Protein AF-A0A1Q3CR65-F1 (afdb_monomer_lite)

Radius of gyration: 16.3 Å; chains: 1; bounding box: 35×33×39 Å

InterPro domains:
  IPR024752 Myb/SANT-like domain [PF12776] (1-95)

Organism: Cephalotus follicularis (NCBI:txid3775)

Foldseek 3Di:
DCEPVLLVQLVVLVVVCVVVVLPVDPDGDPVSLVSSQVSSCVVPVDNDDSVRSVVSVVVVVVVVVLVVVVCVVCVPFPQDPVVRHTPDDPVVVCVSCVVVPVPVVVVVVVHPD

Sequence (113 aa):
MWEPHIVNIFCDICIKEIDNGGKPKSHFTKEAWKSLVETFGRETGRAYEYNKLKNKWDQLKKVYLLWRALLETDTGLGWDSEKRTVDVSDDWWKRRIAVHILDFHLLFIDFDM

Structure (mmCIF, N/CA/C/O backbone):
data_AF-A0A1Q3CR65-F1
#
_entry.id   AF-A0A1Q3CR65-F1
#
loop_
_atom_site.group_PDB
_atom_site.id
_atom_site.type_symbol
_atom_site.label_atom_id
_atom_site.label_alt_id
_atom_site.label_comp_id
_atom_site.label_asym_id
_atom_site.label_entity_id
_atom_site.label_seq_id
_atom_site.pdbx_PDB_ins_code
_atom_site.Cartn_x
_atom_site.Cartn_y
_atom_site.Cartn_z
_atom_site.occupancy
_atom_site.B_iso_or_equiv
_atom_site.auth_seq_id
_atom_site.auth_comp_id
_atom_site.auth_asym_id
_atom_site.auth_atom_id
_atom_site.pdbx_PDB_model_num
ATOM 1 N N . MET A 1 1 ? -8.373 -16.253 1.475 1.00 80.00 1 MET A N 1
ATOM 2 C CA . MET A 1 1 ? -7.328 -16.227 0.428 1.00 80.00 1 MET A CA 1
ATOM 3 C C . MET A 1 1 ? -7.201 -14.798 -0.118 1.00 80.00 1 MET A C 1
ATOM 5 O O . MET A 1 1 ? -8.105 -14.004 0.123 1.00 80.00 1 MET A O 1
ATOM 9 N N . TRP A 1 2 ? -6.086 -14.387 -0.724 1.00 85.06 2 TRP A N 1
ATOM 10 C CA . TRP A 1 2 ? -5.951 -13.033 -1.300 1.00 85.06 2 TRP A CA 1
ATOM 11 C C . TRP A 1 2 ? -6.285 -13.056 -2.793 1.00 85.06 2 TRP A C 1
ATOM 13 O O . TRP A 1 2 ? -5.402 -12.898 -3.624 1.00 85.06 2 TRP A O 1
ATOM 23 N N . GLU A 1 3 ? -7.561 -13.267 -3.113 1.00 88.19 3 GLU A N 1
ATOM 24 C CA . GLU A 1 3 ? -8.040 -13.291 -4.500 1.00 88.19 3 GLU A CA 1
ATOM 25 C C . GLU A 1 3 ? -7.884 -11.925 -5.190 1.00 88.19 3 GLU A C 1
ATOM 27 O O . GLU A 1 3 ? -7.953 -10.896 -4.507 1.00 88.19 3 GLU A O 1
ATOM 32 N N . PRO A 1 4 ? -7.756 -11.884 -6.529 1.00 83.38 4 PRO A N 1
ATOM 33 C CA . PRO A 1 4 ? -7.550 -10.653 -7.295 1.00 83.38 4 PRO A CA 1
ATOM 34 C C . PRO A 1 4 ? -8.506 -9.516 -6.912 1.00 83.38 4 PRO A C 1
ATOM 36 O O . PRO A 1 4 ? -8.084 -8.401 -6.604 1.00 83.38 4 PRO A O 1
ATOM 39 N N . HIS A 1 5 ? -9.805 -9.815 -6.848 1.00 85.69 5 HIS A N 1
ATOM 40 C CA . HIS A 1 5 ? -10.832 -8.833 -6.501 1.00 85.69 5 HIS A CA 1
ATOM 41 C C . HIS A 1 5 ? -10.683 -8.318 -5.055 1.00 85.69 5 HIS A C 1
ATOM 43 O O . HIS A 1 5 ? -10.891 -7.135 -4.794 1.00 85.69 5 HIS A O 1
ATOM 49 N N . ILE A 1 6 ? -10.268 -9.182 -4.124 1.00 89.94 6 ILE A N 1
ATOM 50 C CA . ILE A 1 6 ? -10.039 -8.829 -2.716 1.00 89.94 6 ILE A CA 1
ATOM 51 C C . ILE A 1 6 ? -8.802 -7.937 -2.580 1.00 89.94 6 ILE A C 1
ATOM 53 O O . ILE A 1 6 ? -8.787 -7.015 -1.764 1.00 89.94 6 ILE A O 1
ATOM 57 N N . VAL A 1 7 ? -7.766 -8.194 -3.384 1.00 89.69 7 VAL A N 1
ATOM 58 C CA . VAL A 1 7 ? -6.578 -7.337 -3.457 1.00 89.69 7 VAL A CA 1
ATOM 59 C C . VAL A 1 7 ? -6.942 -5.958 -4.008 1.00 89.69 7 VAL A C 1
ATOM 61 O O . VAL A 1 7 ? -6.509 -4.967 -3.428 1.00 89.69 7 VAL A O 1
ATOM 64 N N . ASN A 1 8 ? -7.776 -5.879 -5.049 1.00 88.38 8 ASN A N 1
ATOM 65 C CA . ASN A 1 8 ? -8.237 -4.598 -5.595 1.00 88.38 8 ASN A CA 1
ATOM 66 C C . ASN A 1 8 ? -9.011 -3.779 -4.555 1.00 88.38 8 ASN A C 1
ATOM 68 O O . ASN A 1 8 ? -8.663 -2.626 -4.318 1.00 88.38 8 ASN A O 1
ATOM 72 N N . ILE A 1 9 ? -9.968 -4.397 -3.851 1.00 90.88 9 ILE A N 1
ATOM 73 C CA . ILE A 1 9 ? -10.692 -3.730 -2.756 1.00 90.88 9 ILE A CA 1
ATOM 74 C C . ILE A 1 9 ? -9.719 -3.227 -1.686 1.00 90.88 9 ILE A C 1
ATOM 76 O O . ILE A 1 9 ? -9.832 -2.093 -1.226 1.00 90.88 9 ILE A O 1
ATOM 80 N N . PHE A 1 10 ? -8.739 -4.045 -1.293 1.00 92.69 10 PHE A N 1
ATOM 81 C CA . PHE A 1 10 ? -7.736 -3.628 -0.315 1.00 92.69 10 PHE A CA 1
ATOM 82 C C . PHE A 1 10 ? -6.930 -2.412 -0.789 1.00 92.69 10 PHE A C 1
ATOM 84 O O . PHE A 1 10 ? -6.765 -1.461 -0.026 1.00 92.69 10 PHE A O 1
ATOM 91 N N . CYS A 1 11 ? -6.473 -2.415 -2.043 1.00 88.94 11 CYS A N 1
ATOM 92 C CA . CYS A 1 11 ? -5.765 -1.288 -2.645 1.00 88.94 11 CYS A CA 1
ATOM 93 C C . CYS A 1 11 ? -6.624 -0.016 -2.660 1.00 88.94 11 CYS A C 1
ATOM 95 O O . CYS A 1 11 ? -6.134 1.036 -2.251 1.00 88.94 11 CYS A O 1
ATOM 97 N N . ASP A 1 12 ? -7.896 -0.113 -3.049 1.00 90.81 12 ASP A N 1
ATOM 98 C CA . ASP A 1 12 ? -8.817 1.027 -3.086 1.00 90.81 12 ASP A CA 1
ATOM 99 C C . ASP A 1 12 ? -9.019 1.644 -1.697 1.00 90.81 12 ASP A C 1
ATOM 101 O O . ASP A 1 12 ? -9.024 2.867 -1.547 1.00 90.81 12 ASP A O 1
ATOM 105 N N . ILE A 1 13 ? -9.147 0.811 -0.658 1.00 93.81 13 ILE A N 1
ATOM 106 C CA . ILE A 1 13 ? -9.255 1.291 0.727 1.00 93.81 13 ILE A CA 1
ATOM 107 C C . ILE A 1 13 ? -7.943 1.958 1.158 1.00 93.81 13 ILE A C 1
ATOM 109 O O . ILE A 1 13 ? -7.970 3.043 1.737 1.00 93.81 13 ILE A O 1
ATOM 113 N N . CYS A 1 14 ? -6.789 1.355 0.851 1.00 90.31 14 CYS A N 1
ATOM 114 C CA . CYS A 1 14 ? -5.488 1.952 1.153 1.00 90.31 14 CYS A CA 1
ATOM 115 C C . CYS A 1 14 ? -5.304 3.321 0.485 1.00 90.31 14 CYS A C 1
ATOM 117 O O . CYS A 1 14 ? -4.790 4.229 1.133 1.00 90.31 14 CYS A O 1
ATOM 119 N N . ILE A 1 15 ? -5.718 3.481 -0.775 1.00 88.88 15 ILE A N 1
ATOM 120 C CA . ILE A 1 15 ? -5.641 4.756 -1.504 1.00 88.88 15 ILE A CA 1
ATOM 121 C C . ILE A 1 15 ? -6.520 5.806 -0.822 1.00 88.88 15 ILE A C 1
ATOM 123 O O . ILE A 1 15 ? -6.019 6.870 -0.468 1.00 88.88 15 ILE A O 1
ATOM 127 N N . LYS A 1 16 ? -7.782 5.473 -0.521 1.00 90.25 16 LYS A N 1
ATOM 128 C CA . LYS A 1 16 ? -8.706 6.379 0.183 1.00 90.25 16 LYS A CA 1
ATOM 129 C C . LYS A 1 16 ? -8.150 6.851 1.529 1.00 90.25 16 LYS A C 1
ATOM 131 O O . LYS A 1 16 ? -8.239 8.027 1.861 1.00 90.25 16 LYS A O 1
ATOM 136 N N . GLU A 1 17 ? -7.550 5.952 2.304 1.00 90.88 17 GLU A N 1
ATOM 137 C CA . GLU A 1 17 ? -6.932 6.304 3.589 1.00 90.88 17 GLU A CA 1
ATOM 138 C C . GLU A 1 17 ? -5.694 7.195 3.430 1.00 90.88 17 GLU A C 1
ATOM 140 O O . GLU A 1 17 ? -5.448 8.069 4.262 1.00 90.88 17 GLU A O 1
ATOM 145 N N . ILE A 1 18 ? -4.912 7.009 2.363 1.00 87.25 18 ILE A N 1
ATOM 146 C CA . ILE A 1 18 ? -3.783 7.891 2.043 1.00 87.25 18 ILE A CA 1
ATOM 147 C C . ILE A 1 18 ? -4.286 9.289 1.673 1.00 87.25 18 ILE A C 1
ATOM 149 O O . ILE A 1 18 ? -3.764 10.265 2.216 1.00 87.25 18 ILE A O 1
ATOM 153 N N . ASP A 1 19 ? -5.306 9.379 0.818 1.00 87.44 19 ASP A N 1
ATOM 154 C CA . ASP A 1 19 ? -5.904 10.646 0.376 1.00 87.44 19 ASP A CA 1
ATOM 155 C C . ASP A 1 19 ? -6.519 11.426 1.548 1.00 87.44 19 ASP A C 1
ATOM 157 O O . ASP A 1 19 ? -6.414 12.650 1.614 1.00 87.44 19 ASP A O 1
ATOM 161 N N . ASN A 1 20 ? -7.062 10.714 2.539 1.00 87.00 20 ASN A N 1
ATOM 162 C CA . ASN A 1 20 ? -7.579 11.286 3.785 1.00 87.00 20 ASN A CA 1
ATOM 163 C C . ASN A 1 20 ? -6.480 11.699 4.788 1.00 87.00 20 ASN A C 1
ATOM 165 O O . ASN A 1 20 ? -6.780 12.085 5.919 1.00 87.00 20 ASN A O 1
ATOM 169 N N . GLY A 1 21 ? -5.199 11.603 4.420 1.00 82.06 21 GLY A N 1
ATOM 170 C CA . GLY A 1 21 ? -4.079 11.979 5.285 1.00 82.06 21 GLY A CA 1
ATOM 171 C C . GLY A 1 21 ? -3.703 10.924 6.330 1.00 82.06 21 GLY A C 1
ATOM 172 O O . GLY A 1 21 ? -2.850 11.180 7.182 1.00 82.06 21 GLY A O 1
ATOM 173 N N . GLY A 1 22 ? -4.252 9.709 6.240 1.00 75.88 22 GLY A N 1
ATOM 174 C CA . GLY A 1 22 ? -3.948 8.574 7.119 1.00 75.88 22 GLY A CA 1
ATOM 175 C C . GLY A 1 22 ? -2.504 8.067 7.015 1.00 75.88 22 GLY A C 1
ATOM 176 O O . GLY A 1 22 ? -2.092 7.190 7.776 1.00 75.88 22 GLY A O 1
ATOM 177 N N . LYS A 1 23 ? -1.705 8.631 6.099 1.00 79.75 23 LYS A N 1
ATOM 178 C CA . LYS A 1 23 ? -0.274 8.360 5.911 1.00 79.75 23 LYS A CA 1
ATOM 179 C C . LYS A 1 23 ? 0.520 9.675 5.763 1.00 79.75 23 LYS A C 1
ATOM 181 O O . LYS A 1 23 ? 1.009 9.976 4.677 1.00 79.75 23 LYS A O 1
ATOM 186 N N . PRO A 1 24 ? 0.740 10.440 6.849 1.00 66.38 24 PRO A N 1
ATOM 187 C CA . PRO A 1 24 ? 1.378 11.765 6.788 1.00 66.38 24 PRO A CA 1
ATOM 188 C C . PRO A 1 24 ? 2.863 11.730 6.378 1.00 66.38 24 PRO A C 1
ATOM 190 O O . PRO A 1 24 ? 3.451 12.760 6.062 1.00 66.38 24 PRO A O 1
ATOM 193 N N . LYS A 1 25 ? 3.498 10.548 6.408 1.00 69.94 25 LYS A N 1
ATOM 194 C CA . LYS A 1 25 ? 4.881 10.317 5.954 1.00 69.94 25 LYS A CA 1
ATOM 195 C C . LYS A 1 25 ? 4.993 8.971 5.218 1.00 69.94 25 LYS A C 1
ATOM 197 O O . LYS A 1 25 ? 4.493 8.777 4.112 1.00 69.94 25 LYS A O 1
ATOM 202 N N . SER A 1 26 ? 5.638 7.994 5.854 1.00 73.12 26 SER A N 1
ATOM 203 C CA . SER A 1 26 ? 5.984 6.683 5.284 1.00 73.12 26 SER A CA 1
ATOM 204 C C . SER A 1 26 ? 5.005 5.562 5.666 1.00 73.12 26 SER A C 1
ATOM 206 O O . SER A 1 26 ? 4.931 4.547 4.967 1.00 73.12 26 SER A O 1
ATOM 208 N N . HIS A 1 27 ? 4.232 5.741 6.740 1.00 81.69 27 HIS A N 1
ATOM 209 C CA . HIS A 1 27 ? 3.429 4.683 7.358 1.00 81.69 27 HIS A CA 1
ATOM 210 C C . HIS A 1 27 ? 2.014 5.161 7.662 1.00 81.69 27 HIS A C 1
ATOM 212 O O . HIS A 1 27 ? 1.822 6.334 7.984 1.00 81.69 27 HIS A O 1
ATOM 218 N N . PHE A 1 28 ? 1.056 4.239 7.564 1.00 87.62 28 PHE A N 1
ATOM 219 C CA . PHE A 1 28 ? -0.297 4.453 8.057 1.00 87.62 28 PHE A CA 1
ATOM 220 C C . PHE A 1 28 ? -0.277 4.706 9.566 1.00 87.62 28 PHE A C 1
ATOM 222 O O . PHE A 1 28 ? 0.483 4.054 10.295 1.00 87.62 28 PHE A O 1
ATOM 229 N N . THR A 1 29 ? -1.101 5.643 10.029 1.00 91.31 29 THR A N 1
ATOM 230 C CA . THR A 1 29 ? -1.307 5.870 11.462 1.00 91.31 29 THR A CA 1
ATOM 231 C C . THR A 1 29 ? -2.070 4.704 12.095 1.00 91.31 29 THR A C 1
ATOM 233 O O . THR A 1 29 ? -2.572 3.809 11.408 1.00 91.31 29 THR A O 1
ATOM 236 N N . LYS A 1 30 ? -2.157 4.681 13.428 1.00 91.38 30 LYS A N 1
ATOM 237 C CA . LYS A 1 30 ? -2.929 3.647 14.136 1.00 91.38 30 LYS A CA 1
ATOM 238 C C . LYS A 1 30 ? -4.416 3.736 13.786 1.00 91.38 30 LYS A C 1
ATOM 240 O O . LYS A 1 30 ? -5.074 2.711 13.638 1.00 91.38 30 LYS A O 1
ATOM 245 N N . GLU A 1 31 ? -4.913 4.954 13.620 1.00 92.00 31 GLU A N 1
ATOM 246 C CA . GLU A 1 31 ? -6.295 5.267 13.268 1.00 92.00 31 GLU A CA 1
ATOM 247 C C . GLU A 1 31 ? -6.608 4.790 11.848 1.00 92.00 31 GLU A C 1
ATOM 249 O O . GLU A 1 31 ? -7.598 4.087 11.653 1.00 92.00 31 GLU A O 1
ATOM 254 N N . ALA A 1 32 ? -5.713 5.058 10.891 1.00 92.62 32 ALA A N 1
ATOM 255 C CA . ALA A 1 32 ? -5.849 4.580 9.516 1.00 92.62 32 ALA A CA 1
ATOM 256 C C . ALA A 1 32 ? -5.839 3.046 9.443 1.00 92.62 32 ALA A C 1
ATOM 258 O O . ALA A 1 32 ? -6.634 2.443 8.729 1.00 92.62 32 ALA A O 1
ATOM 259 N N . TRP A 1 33 ? -4.995 2.379 10.238 1.00 94.62 33 TRP A N 1
ATOM 260 C CA . TRP A 1 33 ? -5.001 0.916 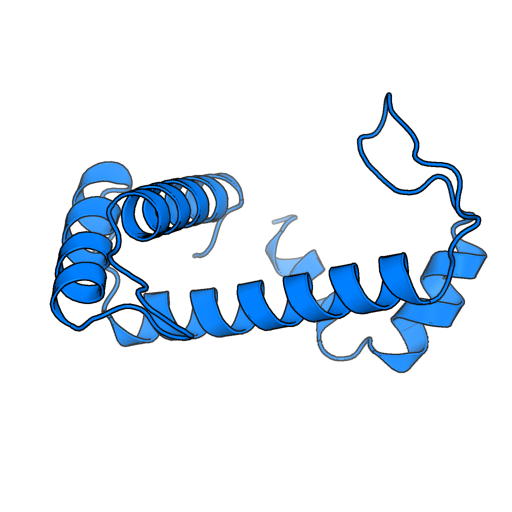10.316 1.00 94.62 33 TRP A CA 1
ATOM 261 C C . TRP A 1 33 ? -6.284 0.344 10.913 1.00 94.62 33 TRP A C 1
ATOM 263 O O . TRP A 1 33 ? -6.767 -0.685 10.441 1.00 94.62 33 TRP A O 1
ATOM 273 N N . LYS A 1 34 ? -6.842 0.999 11.934 1.00 94.44 34 LYS A N 1
ATOM 274 C CA . LYS A 1 34 ? -8.129 0.604 12.510 1.00 94.44 34 LYS A CA 1
ATOM 275 C C . LYS A 1 34 ? -9.248 0.745 11.472 1.00 94.44 34 LYS A C 1
ATOM 277 O O . LYS A 1 34 ? -10.004 -0.205 11.282 1.00 94.44 34 LYS A O 1
ATOM 282 N N . SER A 1 35 ? -9.288 1.877 10.765 1.00 94.31 35 SER A N 1
ATOM 283 C CA . SER A 1 35 ? -10.239 2.128 9.675 1.00 94.31 35 SER A CA 1
ATOM 284 C C . SER A 1 35 ? -10.093 1.116 8.533 1.00 94.31 35 SER A C 1
ATOM 286 O O . SER A 1 35 ? -11.089 0.570 8.059 1.00 94.31 35 SER A O 1
ATOM 288 N N . LEU A 1 36 ? -8.855 0.787 8.145 1.00 94.75 36 LEU A N 1
ATOM 289 C CA . LEU A 1 36 ? -8.543 -0.234 7.140 1.00 94.75 36 LEU A CA 1
ATOM 290 C C . LEU A 1 36 ? -9.118 -1.598 7.510 1.00 94.75 36 LEU A C 1
ATOM 292 O O . LEU A 1 36 ? -9.773 -2.216 6.679 1.00 94.75 36 LEU A O 1
ATOM 296 N N . VAL A 1 37 ? -8.875 -2.067 8.738 1.00 95.62 37 VAL A N 1
ATOM 297 C CA . VAL A 1 37 ? -9.369 -3.373 9.206 1.00 95.62 37 VAL A CA 1
ATOM 298 C C . VAL A 1 37 ? -10.897 -3.408 9.195 1.00 95.62 37 VAL A C 1
ATOM 300 O O . VAL A 1 37 ? -11.487 -4.357 8.680 1.00 95.62 37 VAL A O 1
ATOM 303 N N . GLU A 1 38 ? -11.536 -2.364 9.722 1.00 95.19 38 GLU A N 1
ATOM 304 C CA . GLU A 1 38 ? -12.994 -2.274 9.803 1.00 95.19 38 GLU A CA 1
ATOM 305 C C . GLU A 1 38 ? -13.643 -2.196 8.415 1.00 95.19 38 GLU A C 1
ATOM 307 O O . GLU A 1 38 ? -14.550 -2.967 8.097 1.00 95.19 38 GLU A O 1
ATOM 312 N N . THR A 1 39 ? -13.143 -1.301 7.562 1.00 94.81 39 THR A N 1
ATOM 313 C CA . THR A 1 39 ? -13.659 -1.112 6.206 1.00 94.81 39 THR A CA 1
ATOM 314 C C . THR A 1 39 ? -13.418 -2.350 5.359 1.00 94.81 39 THR A C 1
ATOM 316 O O . THR A 1 39 ? -14.343 -2.824 4.712 1.00 94.81 39 THR A O 1
ATOM 319 N N . PHE A 1 40 ? -12.229 -2.948 5.414 1.00 95.75 40 PHE A N 1
ATOM 320 C CA . PHE A 1 40 ? -11.950 -4.174 4.673 1.00 95.75 40 PHE A CA 1
ATOM 321 C C . PHE A 1 40 ? -12.888 -5.315 5.083 1.00 95.75 40 PHE A C 1
ATOM 323 O O . PHE A 1 40 ? -13.425 -6.007 4.215 1.00 95.75 40 PHE A O 1
ATOM 330 N N . GLY A 1 41 ? -13.128 -5.490 6.386 1.00 95.12 41 GLY A N 1
ATOM 331 C CA . GLY A 1 41 ? -14.068 -6.492 6.883 1.00 95.12 41 GLY A CA 1
ATOM 332 C C . GLY A 1 41 ? -15.498 -6.252 6.403 1.00 95.12 41 G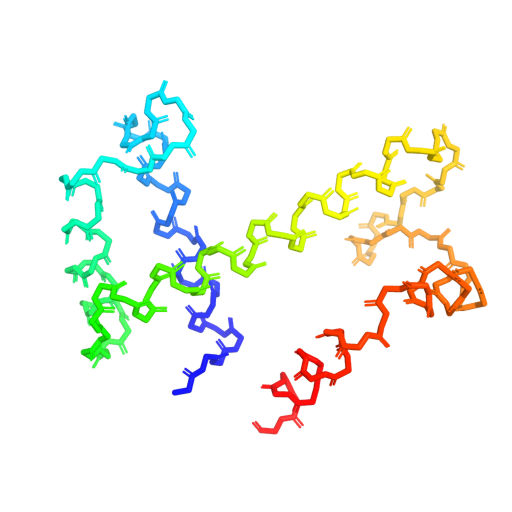LY A C 1
ATOM 333 O O . GLY A 1 41 ? -16.163 -7.199 5.985 1.00 95.12 41 GLY A O 1
ATOM 334 N N . ARG A 1 42 ? -15.942 -4.991 6.390 1.00 95.50 42 ARG A N 1
ATOM 335 C CA . ARG A 1 42 ? -17.265 -4.594 5.895 1.00 95.50 42 ARG A CA 1
ATOM 336 C C . ARG A 1 42 ? -17.428 -4.824 4.388 1.00 95.50 42 ARG A C 1
ATOM 338 O O . ARG A 1 42 ? -18.435 -5.389 3.983 1.00 95.50 42 ARG A O 1
ATOM 345 N N . GLU A 1 43 ? -16.453 -4.415 3.576 1.00 94.00 43 GLU A N 1
ATOM 346 C CA . GLU A 1 43 ? -16.538 -4.487 2.106 1.00 94.00 43 GLU A CA 1
ATOM 347 C C . GLU A 1 43 ? -16.377 -5.917 1.571 1.00 94.00 43 GLU A C 1
ATOM 349 O O . GLU A 1 43 ? -16.953 -6.276 0.548 1.00 94.00 43 GLU A O 1
ATOM 354 N N . THR A 1 44 ? -15.578 -6.750 2.244 1.00 92.31 44 THR A N 1
ATOM 355 C CA . THR A 1 44 ? -15.258 -8.104 1.757 1.00 92.31 44 THR A CA 1
ATOM 356 C C . THR A 1 44 ? -16.001 -9.216 2.492 1.00 92.31 44 THR A C 1
ATOM 358 O O . THR A 1 44 ? -15.942 -10.371 2.067 1.00 92.31 44 THR A O 1
ATOM 361 N N . GLY A 1 45 ? -16.631 -8.910 3.631 1.00 92.88 45 GLY A N 1
ATOM 362 C CA . GLY A 1 45 ? -17.176 -9.907 4.554 1.00 92.88 45 GLY A CA 1
ATOM 363 C C . GLY A 1 45 ? -16.107 -10.775 5.236 1.00 92.88 45 GLY A C 1
ATOM 364 O O . GLY A 1 45 ? -16.444 -11.783 5.857 1.00 92.88 45 GLY A O 1
ATOM 365 N N . ARG A 1 46 ? -14.811 -10.437 5.116 1.00 89.81 46 ARG A N 1
ATOM 366 C CA . ARG A 1 46 ? -13.697 -11.239 5.651 1.00 89.81 46 ARG A CA 1
ATOM 367 C C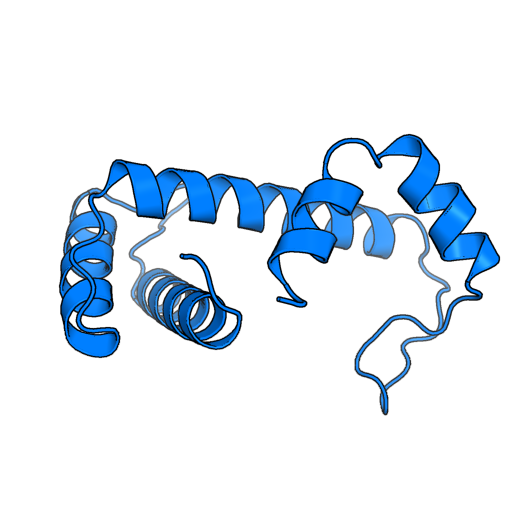 . ARG A 1 46 ? -13.148 -10.640 6.937 1.00 89.81 46 ARG A C 1
ATOM 369 O O . ARG A 1 46 ? -12.656 -9.517 6.957 1.00 89.81 46 ARG A O 1
ATOM 376 N N . ALA A 1 47 ? -13.103 -11.444 7.993 1.00 89.44 47 ALA A N 1
ATOM 377 C CA . ALA A 1 47 ? -12.453 -11.076 9.247 1.00 89.44 47 ALA A CA 1
ATOM 378 C C . ALA A 1 47 ? -10.925 -11.246 9.143 1.00 89.44 47 ALA A C 1
ATOM 380 O O . ALA A 1 47 ? -10.359 -12.244 9.588 1.00 89.44 47 ALA A O 1
ATOM 381 N N . TYR A 1 48 ? -10.245 -10.304 8.484 1.00 89.50 48 TYR A N 1
ATOM 382 C CA . TYR A 1 48 ? -8.781 -10.273 8.452 1.00 89.50 48 TYR A CA 1
ATOM 383 C C . TYR A 1 48 ? -8.238 -9.430 9.600 1.00 89.50 48 TYR A C 1
ATOM 385 O O . TYR A 1 48 ? -8.589 -8.267 9.762 1.00 89.50 48 TYR A O 1
ATOM 393 N N . GLU A 1 49 ? -7.331 -10.021 10.373 1.00 90.69 49 GLU A N 1
ATOM 394 C CA . GLU A 1 49 ? -6.618 -9.307 11.424 1.00 90.69 49 GLU A CA 1
ATOM 395 C C . GLU A 1 49 ? -5.607 -8.312 10.845 1.00 90.69 49 GLU A C 1
ATOM 397 O O . GLU A 1 49 ? -5.071 -8.490 9.745 1.00 90.69 49 GLU A O 1
ATOM 402 N N . TYR A 1 50 ? -5.271 -7.306 11.654 1.00 92.44 50 TYR A N 1
ATOM 403 C CA . TYR A 1 50 ? -4.270 -6.282 11.352 1.00 92.44 50 TYR A CA 1
ATOM 404 C C . TYR A 1 50 ? -2.988 -6.847 10.720 1.00 92.44 50 TYR A C 1
ATOM 406 O O . TYR A 1 50 ? -2.559 -6.374 9.669 1.00 92.44 50 TYR A O 1
ATOM 414 N N . ASN A 1 51 ? -2.398 -7.888 11.320 1.00 93.38 51 ASN A N 1
ATOM 415 C CA . ASN A 1 51 ? -1.132 -8.463 10.856 1.00 93.38 51 ASN A CA 1
ATOM 416 C C . ASN A 1 51 ? -1.229 -9.000 9.422 1.00 93.38 51 ASN A C 1
ATOM 418 O O . ASN A 1 51 ? -0.282 -8.888 8.645 1.00 93.38 51 ASN A O 1
ATOM 422 N N . LYS A 1 52 ? -2.390 -9.541 9.04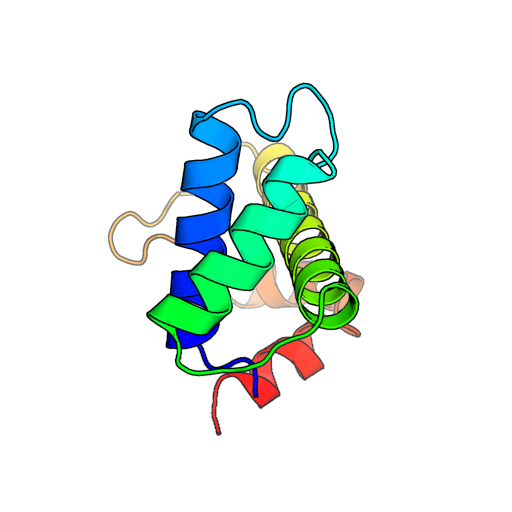0 1.00 92.06 52 LYS A N 1
ATOM 423 C CA . LYS A 1 52 ? -2.618 -10.089 7.702 1.00 92.06 52 LYS A CA 1
ATOM 424 C C . LYS A 1 52 ? -2.689 -8.987 6.650 1.00 92.06 52 LYS A C 1
ATOM 426 O O . LYS A 1 52 ? -2.072 -9.117 5.592 1.00 92.06 52 LYS A O 1
ATOM 431 N N . LEU A 1 53 ? -3.394 -7.897 6.954 1.00 94.19 53 LEU A N 1
ATOM 432 C CA . LEU A 1 53 ? -3.467 -6.715 6.087 1.00 94.19 53 LEU A CA 1
ATOM 433 C C . LEU A 1 53 ? -2.112 -6.012 5.991 1.00 94.19 53 LEU A C 1
ATOM 435 O O . LEU A 1 53 ? -1.668 -5.661 4.900 1.00 94.19 53 LEU A O 1
ATOM 439 N N . LYS A 1 54 ? -1.413 -5.873 7.121 1.00 92.81 54 LYS A N 1
ATOM 440 C CA . LYS A 1 54 ? -0.073 -5.291 7.175 1.00 92.81 54 LYS A CA 1
ATOM 441 C C . LYS A 1 54 ? 0.922 -6.066 6.315 1.00 92.81 54 LYS A C 1
ATOM 443 O O . LYS A 1 54 ? 1.622 -5.456 5.510 1.00 92.81 54 LYS A O 1
ATOM 448 N N . ASN A 1 55 ? 0.959 -7.390 6.445 1.00 91.94 55 ASN A N 1
ATOM 449 C CA . ASN A 1 55 ? 1.849 -8.221 5.637 1.00 91.94 55 ASN A CA 1
ATOM 450 C C . ASN A 1 55 ? 1.551 -8.063 4.142 1.00 91.94 55 ASN A C 1
ATOM 452 O O . ASN A 1 55 ? 2.481 -7.929 3.347 1.00 91.94 55 ASN A O 1
ATOM 456 N N . LYS A 1 56 ? 0.269 -8.017 3.755 1.00 91.94 56 LYS A N 1
ATOM 457 C CA . LYS A 1 56 ? -0.109 -7.799 2.354 1.00 91.94 56 LYS A CA 1
ATOM 458 C C . LYS A 1 56 ? 0.306 -6.417 1.855 1.00 91.94 56 LYS A C 1
ATOM 460 O O . LYS A 1 56 ? 0.836 -6.310 0.754 1.00 91.94 56 LYS A O 1
ATOM 465 N N . TRP A 1 57 ? 0.124 -5.374 2.660 1.00 92.19 57 TRP A N 1
ATOM 466 C CA . TRP A 1 57 ? 0.597 -4.029 2.337 1.00 92.19 57 TRP A CA 1
ATOM 467 C C . TRP A 1 57 ? 2.113 -3.984 2.130 1.00 92.19 57 TRP A C 1
ATOM 469 O O . TRP A 1 57 ? 2.584 -3.427 1.140 1.00 92.19 57 TRP A O 1
ATOM 479 N N . ASP A 1 58 ? 2.884 -4.600 3.028 1.00 88.12 58 ASP A N 1
ATOM 480 C CA . ASP A 1 58 ? 4.344 -4.622 2.931 1.00 88.12 58 ASP A CA 1
ATOM 481 C C . ASP A 1 58 ? 4.809 -5.386 1.670 1.00 88.12 58 ASP A C 1
ATOM 483 O O . ASP A 1 58 ? 5.754 -4.955 1.006 1.00 88.12 58 ASP A O 1
ATOM 487 N N . GLN A 1 59 ? 4.107 -6.456 1.273 1.00 86.38 59 GLN A N 1
ATOM 488 C CA . GLN A 1 59 ? 4.327 -7.147 -0.007 1.00 86.38 59 GLN A CA 1
ATOM 489 C C . GLN A 1 59 ? 4.018 -6.247 -1.213 1.00 86.38 59 GLN A C 1
ATOM 491 O O . GLN A 1 59 ? 4.862 -6.092 -2.095 1.00 86.38 59 GLN A O 1
ATOM 496 N N . LEU A 1 60 ? 2.842 -5.610 -1.242 1.00 85.75 60 LEU A N 1
ATOM 497 C CA . LEU A 1 60 ? 2.436 -4.713 -2.332 1.00 85.75 60 LEU A CA 1
ATOM 498 C C . LEU A 1 60 ? 3.394 -3.526 -2.475 1.00 85.75 60 LEU A C 1
ATOM 500 O O . LEU A 1 60 ? 3.771 -3.158 -3.585 1.00 85.75 60 LEU A O 1
ATOM 504 N N . LYS A 1 61 ? 3.858 -2.968 -1.354 1.00 83.62 61 LYS A N 1
ATOM 505 C CA . LYS A 1 61 ? 4.841 -1.883 -1.338 1.00 83.62 61 LYS A CA 1
ATOM 506 C C . LYS A 1 61 ? 6.176 -2.318 -1.945 1.00 83.62 61 LYS A C 1
ATOM 508 O O . LYS A 1 61 ? 6.758 -1.545 -2.699 1.00 83.62 61 LYS A O 1
ATOM 513 N N . LYS A 1 62 ? 6.660 -3.531 -1.649 1.00 82.69 62 LYS A N 1
ATOM 514 C CA . LYS A 1 62 ? 7.880 -4.076 -2.275 1.00 82.69 62 LYS A CA 1
ATOM 515 C C . LYS A 1 62 ? 7.719 -4.207 -3.787 1.00 82.69 62 LYS A C 1
ATOM 517 O O . LYS A 1 62 ? 8.592 -3.754 -4.521 1.00 82.69 62 LYS A O 1
ATOM 522 N N . VAL A 1 63 ? 6.592 -4.764 -4.236 1.00 79.25 63 VAL A N 1
ATOM 523 C CA . VAL A 1 63 ? 6.273 -4.893 -5.666 1.00 79.25 63 VAL A CA 1
ATOM 524 C C . VAL A 1 63 ? 6.245 -3.515 -6.330 1.00 79.25 63 VAL A C 1
ATOM 526 O O . VAL A 1 63 ? 6.922 -3.312 -7.331 1.00 79.25 63 VAL A O 1
ATOM 529 N N . TYR A 1 64 ? 5.559 -2.535 -5.739 1.00 78.44 64 TYR A N 1
ATOM 530 C CA . TYR A 1 64 ? 5.517 -1.164 -6.252 1.00 78.44 64 TYR A CA 1
ATOM 531 C C . TYR A 1 64 ? 6.902 -0.504 -6.329 1.00 78.44 64 TYR A C 1
ATOM 533 O O . TYR A 1 64 ? 7.221 0.132 -7.330 1.00 78.44 64 TYR A O 1
ATOM 541 N N . LEU A 1 65 ? 7.739 -0.654 -5.297 1.00 77.94 65 LEU A N 1
ATOM 542 C CA . LEU A 1 65 ? 9.095 -0.095 -5.297 1.00 77.94 65 LEU A CA 1
ATOM 543 C C . LEU A 1 65 ? 9.974 -0.725 -6.380 1.00 77.94 65 LEU A C 1
ATOM 545 O O . LEU A 1 65 ? 10.734 -0.009 -7.027 1.00 77.94 65 LEU A O 1
ATOM 549 N N . LEU A 1 66 ? 9.840 -2.033 -6.610 1.00 76.44 66 LEU A N 1
ATOM 550 C CA . LEU A 1 66 ? 10.526 -2.710 -7.706 1.00 76.44 66 LEU A CA 1
ATOM 551 C C . LEU A 1 66 ? 10.058 -2.166 -9.061 1.00 76.44 66 LEU A C 1
ATOM 553 O O . LEU A 1 66 ? 10.888 -1.795 -9.883 1.00 76.44 66 LEU A O 1
ATOM 557 N N . TRP A 1 67 ? 8.744 -2.047 -9.267 1.00 71.25 67 TRP A N 1
ATOM 558 C CA . TRP A 1 67 ? 8.173 -1.445 -10.475 1.00 71.25 67 TRP A CA 1
ATOM 559 C C . TRP A 1 67 ? 8.669 -0.016 -10.705 1.00 71.25 67 TRP A C 1
ATOM 561 O O . TRP A 1 67 ? 9.065 0.326 -11.815 1.00 71.25 67 TRP A O 1
ATOM 571 N N . ARG A 1 68 ? 8.705 0.813 -9.658 1.00 70.56 68 ARG A N 1
ATOM 572 C CA . ARG A 1 68 ? 9.246 2.178 -9.718 1.00 70.56 68 ARG A CA 1
ATOM 573 C C . ARG A 1 68 ? 10.715 2.198 -10.122 1.00 70.56 68 ARG A C 1
ATOM 575 O O . ARG A 1 68 ? 11.062 2.945 -11.028 1.00 70.56 68 ARG A O 1
ATOM 582 N N . ALA A 1 69 ? 11.544 1.361 -9.500 1.00 72.75 69 ALA A N 1
ATOM 583 C CA . ALA A 1 69 ? 12.960 1.266 -9.838 1.00 72.75 69 ALA A CA 1
ATOM 584 C C . ALA A 1 69 ? 13.159 0.828 -11.298 1.00 72.75 69 ALA A C 1
ATOM 586 O O . ALA A 1 69 ? 13.984 1.403 -12.002 1.00 72.75 69 ALA A O 1
ATOM 587 N N . LEU A 1 70 ? 12.368 -0.136 -11.781 1.00 68.38 70 LEU A N 1
ATOM 588 C CA . LEU A 1 70 ? 12.404 -0.575 -13.179 1.00 68.38 70 LEU A CA 1
ATOM 589 C C . LEU A 1 70 ? 12.070 0.568 -14.148 1.00 68.38 70 LEU A C 1
ATOM 591 O O . LEU A 1 70 ? 12.788 0.763 -15.124 1.00 68.38 70 LEU A O 1
ATOM 595 N N . LEU A 1 71 ? 11.030 1.351 -13.853 1.00 66.88 71 LEU A N 1
ATOM 596 C CA . LEU A 1 71 ? 10.634 2.501 -14.672 1.00 66.88 71 LEU A CA 1
ATOM 597 C C . LEU A 1 71 ? 11.665 3.642 -14.642 1.00 66.88 71 LEU A C 1
ATOM 599 O O . LEU A 1 71 ? 11.862 4.315 -15.647 1.00 66.88 71 LEU A O 1
ATOM 603 N N . GLU A 1 72 ? 12.323 3.871 -13.505 1.00 65.56 72 GLU A N 1
ATOM 604 C CA . GLU A 1 72 ? 13.335 4.927 -13.351 1.00 65.56 72 GLU A CA 1
ATOM 605 C C . GLU A 1 72 ? 14.675 4.563 -14.014 1.00 65.56 72 GLU A C 1
ATOM 607 O O . GLU A 1 72 ? 15.401 5.455 -14.451 1.00 65.56 72 GLU A O 1
ATOM 612 N N . THR A 1 73 ? 15.002 3.270 -14.112 1.00 62.44 73 THR A N 1
ATOM 613 C CA . THR A 1 73 ? 16.289 2.804 -14.664 1.00 62.44 73 THR A CA 1
ATOM 614 C C . THR A 1 73 ? 16.303 2.783 -16.195 1.00 62.44 73 THR A C 1
ATOM 616 O O . THR A 1 73 ? 17.366 2.932 -16.792 1.00 62.44 73 THR A O 1
ATOM 619 N N . ASP A 1 74 ? 15.146 2.640 -16.842 1.00 58.66 74 ASP A N 1
ATOM 620 C CA . ASP A 1 74 ? 15.033 2.599 -18.301 1.00 58.66 74 ASP A CA 1
ATOM 621 C C . ASP A 1 74 ? 14.095 3.717 -18.801 1.00 58.66 74 ASP A C 1
ATOM 623 O O . ASP A 1 74 ? 12.936 3.497 -19.151 1.00 58.66 74 ASP A O 1
ATOM 627 N N . THR A 1 75 ? 14.620 4.943 -18.889 1.00 50.56 75 THR A N 1
ATOM 628 C CA . THR A 1 75 ? 13.951 6.156 -19.417 1.00 50.56 75 THR A CA 1
ATOM 629 C C . THR A 1 75 ? 13.630 6.112 -20.926 1.00 50.56 75 THR A C 1
ATOM 631 O O . THR A 1 75 ? 13.441 7.149 -21.558 1.00 50.56 75 THR A O 1
ATOM 634 N N . GLY A 1 76 ? 13.535 4.918 -21.520 1.00 55.22 76 GLY A N 1
ATOM 635 C CA . GLY A 1 76 ? 13.277 4.702 -22.947 1.00 55.22 76 GLY A CA 1
ATOM 636 C C . GLY A 1 76 ? 12.343 3.534 -23.267 1.00 55.22 76 GLY A C 1
ATOM 637 O O . GLY A 1 76 ? 12.255 3.152 -24.432 1.00 55.22 76 GLY A O 1
ATOM 638 N N . LEU A 1 77 ? 11.664 2.944 -22.276 1.00 60.00 77 LEU A N 1
ATOM 639 C CA . LEU A 1 77 ? 10.704 1.871 -22.549 1.00 60.00 77 LEU A CA 1
ATOM 640 C C . LEU A 1 77 ? 9.386 2.459 -23.064 1.00 60.00 77 LEU A C 1
ATOM 642 O O . LEU A 1 77 ? 8.801 3.345 -22.439 1.00 60.00 77 LEU A O 1
ATOM 646 N N . GLY A 1 78 ? 8.923 1.957 -24.210 1.00 56.97 78 GLY A N 1
ATOM 647 C CA . GLY A 1 78 ? 7.616 2.298 -24.758 1.00 56.97 78 GLY A CA 1
ATOM 648 C C . GLY A 1 78 ? 6.523 1.856 -23.790 1.00 56.97 78 GLY A C 1
ATOM 649 O O . GLY A 1 78 ? 6.466 0.700 -23.385 1.00 56.97 78 GLY A O 1
ATOM 650 N N . TRP A 1 79 ? 5.672 2.779 -23.365 1.00 61.97 79 TRP A N 1
ATOM 651 C CA . TRP A 1 79 ? 4.472 2.439 -22.610 1.00 61.97 79 TRP A CA 1
ATOM 652 C C . TRP A 1 79 ? 3.407 1.892 -23.576 1.00 61.97 79 TRP A C 1
ATOM 654 O O . TRP A 1 79 ? 3.022 2.603 -24.503 1.00 61.97 79 TRP A O 1
ATOM 664 N N . ASP A 1 80 ? 2.919 0.663 -23.365 1.00 56.09 80 ASP A N 1
ATOM 665 C CA . ASP A 1 80 ? 1.779 0.099 -24.102 1.00 56.09 80 ASP A CA 1
ATOM 666 C C . ASP A 1 80 ? 0.479 0.629 -23.475 1.00 56.09 80 ASP A C 1
ATOM 668 O O . ASP A 1 80 ? 0.059 0.214 -22.386 1.00 56.09 80 ASP A O 1
ATOM 672 N N . SER A 1 81 ? -0.164 1.581 -24.151 1.00 45.41 81 SER A N 1
ATOM 673 C CA . SER A 1 81 ? -1.417 2.186 -23.693 1.00 45.41 81 SER A CA 1
ATOM 674 C C . SER A 1 81 ? -2.625 1.247 -23.797 1.00 45.41 81 SER A C 1
ATOM 676 O O . SER A 1 81 ? -3.571 1.428 -23.027 1.00 45.41 81 SER A O 1
ATOM 678 N N . GLU A 1 82 ? -2.599 0.241 -24.679 1.00 45.16 82 GLU A N 1
ATOM 679 C CA . GLU A 1 82 ? -3.677 -0.747 -24.819 1.00 45.16 82 GLU A CA 1
ATOM 680 C C . GLU A 1 82 ? -3.620 -1.784 -23.703 1.00 45.16 82 GLU A C 1
ATOM 682 O O . GLU A 1 82 ? -4.632 -2.068 -23.058 1.00 45.16 82 GLU A O 1
ATOM 687 N N . LYS A 1 83 ? -2.430 -2.320 -23.428 1.00 51.78 83 LYS A N 1
ATOM 688 C CA . LYS A 1 83 ? -2.260 -3.344 -22.391 1.00 51.78 83 LYS A CA 1
ATOM 689 C C . LYS A 1 83 ? -2.102 -2.756 -20.987 1.00 51.78 83 LYS A C 1
ATOM 691 O O . LYS A 1 83 ? -2.211 -3.492 -20.009 1.00 51.78 83 LYS A O 1
ATOM 696 N N . ARG A 1 84 ? -1.873 -1.439 -20.870 1.00 51.12 84 ARG A N 1
ATOM 697 C CA . ARG A 1 84 ? -1.503 -0.743 -19.618 1.00 51.12 84 ARG A CA 1
ATOM 698 C C . ARG A 1 84 ? -0.255 -1.343 -18.960 1.00 51.12 84 ARG A C 1
ATOM 700 O O . ARG A 1 84 ? -0.151 -1.397 -17.735 1.00 51.12 84 ARG A O 1
ATOM 707 N N . THR A 1 85 ? 0.678 -1.816 -19.776 1.00 51.47 85 THR A N 1
ATOM 708 C CA . THR A 1 85 ? 1.964 -2.372 -19.335 1.00 51.47 85 THR A CA 1
ATOM 709 C C . THR A 1 85 ? 3.082 -1.777 -20.182 1.00 51.47 85 THR A C 1
ATOM 711 O O . THR A 1 85 ? 2.842 -1.109 -21.177 1.00 51.47 85 THR A O 1
ATOM 714 N N . VAL A 1 86 ? 4.324 -1.968 -19.764 1.00 59.12 86 VAL A N 1
ATOM 715 C CA . VAL A 1 86 ? 5.484 -1.591 -20.564 1.00 59.12 86 VAL A CA 1
ATOM 716 C C . VAL A 1 86 ? 5.577 -2.527 -21.782 1.00 59.12 86 VAL A C 1
ATOM 718 O O . VAL A 1 86 ? 5.538 -3.748 -21.614 1.00 59.12 86 VAL A O 1
ATOM 721 N N . ASP A 1 87 ? 5.681 -1.966 -22.991 1.00 58.72 87 ASP A N 1
ATOM 722 C CA . ASP A 1 87 ? 5.881 -2.702 -24.247 1.00 58.72 87 ASP A CA 1
ATOM 723 C C . ASP A 1 87 ? 7.347 -3.131 -24.360 1.00 58.72 87 ASP A C 1
ATOM 725 O O . ASP A 1 87 ? 8.194 -2.459 -24.951 1.00 58.72 87 ASP A O 1
ATOM 729 N N . VAL A 1 88 ? 7.686 -4.231 -23.696 1.00 62.69 88 VAL A N 1
ATOM 730 C CA . VAL A 1 88 ? 9.026 -4.820 -23.734 1.00 62.69 88 VAL A CA 1
ATOM 731 C C . VAL A 1 88 ? 8.933 -6.321 -23.931 1.00 62.69 88 VAL A C 1
ATOM 733 O O . VAL A 1 88 ? 8.059 -6.985 -23.379 1.00 62.69 88 VAL A O 1
ATOM 736 N N . SER A 1 89 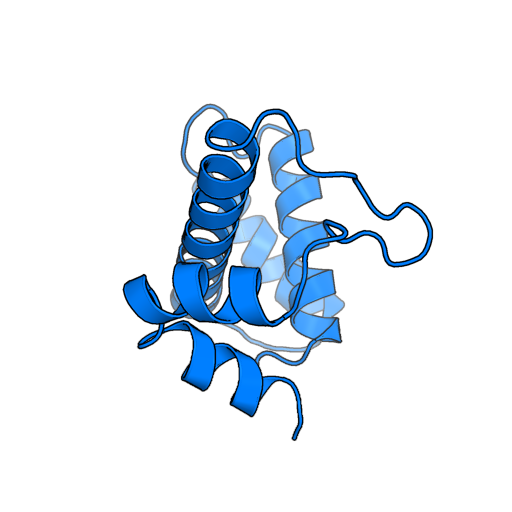? 9.860 -6.858 -24.728 1.00 61.72 89 SER A N 1
ATOM 737 C CA . SER A 1 89 ? 9.901 -8.282 -25.082 1.00 61.72 89 SER A CA 1
ATOM 738 C C . SER A 1 89 ? 9.907 -9.194 -23.850 1.00 61.72 89 SER A C 1
ATOM 740 O O . SER A 1 89 ? 10.549 -8.875 -22.846 1.00 61.72 89 SER A O 1
ATOM 742 N N . ASP A 1 90 ? 9.305 -10.379 -23.962 1.00 62.47 90 ASP A N 1
ATOM 743 C CA . ASP A 1 90 ? 9.333 -11.408 -22.911 1.00 62.47 90 ASP A CA 1
ATOM 744 C C . ASP A 1 90 ? 10.757 -11.769 -22.458 1.00 62.47 90 ASP A C 1
ATOM 746 O O . ASP A 1 90 ? 10.982 -12.071 -21.289 1.00 62.47 90 ASP A O 1
ATOM 750 N N . ASP A 1 91 ? 11.751 -11.698 -23.347 1.00 63.19 91 ASP A N 1
ATOM 751 C CA . ASP A 1 91 ? 13.166 -11.899 -23.011 1.00 63.19 91 ASP A CA 1
ATOM 752 C C . ASP A 1 91 ? 13.757 -10.779 -22.142 1.00 63.19 91 ASP A C 1
ATOM 754 O O . ASP A 1 91 ? 14.699 -11.005 -21.376 1.00 63.19 91 ASP A O 1
ATOM 758 N N . TRP A 1 92 ? 13.239 -9.555 -22.251 1.00 65.38 92 TRP A N 1
ATOM 759 C CA . TRP A 1 92 ? 13.602 -8.452 -21.360 1.00 65.38 92 TRP A CA 1
ATOM 760 C C . TRP A 1 92 ? 13.019 -8.697 -19.965 1.00 65.38 92 TRP A C 1
ATOM 762 O O . TRP A 1 92 ? 13.768 -8.672 -18.985 1.00 65.38 92 TRP A O 1
ATOM 772 N N . TRP A 1 93 ? 11.731 -9.059 -19.891 1.00 61.72 93 TRP A N 1
ATOM 773 C CA . TRP A 1 93 ? 11.081 -9.473 -18.646 1.00 61.72 93 TRP A CA 1
ATOM 774 C C . TRP A 1 93 ? 11.814 -10.654 -18.004 1.00 61.72 93 TRP A C 1
ATOM 776 O O . TRP A 1 93 ? 12.239 -10.561 -16.858 1.00 61.72 93 TRP A O 1
ATOM 786 N N . LYS A 1 94 ? 12.089 -11.735 -18.735 1.00 59.72 94 LYS A N 1
ATOM 787 C CA . LYS A 1 94 ? 12.798 -12.908 -18.196 1.00 59.72 94 LYS A CA 1
ATOM 788 C C . LYS A 1 94 ? 14.184 -12.564 -17.653 1.00 59.72 94 LYS A C 1
ATOM 790 O O . LYS A 1 94 ? 14.538 -13.050 -16.586 1.00 59.72 94 LYS A O 1
ATOM 795 N N . ARG A 1 95 ? 14.953 -11.696 -18.319 1.00 62.22 95 ARG A N 1
ATOM 796 C CA . ARG A 1 95 ? 16.296 -11.300 -17.852 1.00 62.22 95 ARG A CA 1
ATOM 797 C C . ARG A 1 95 ? 16.271 -10.397 -16.620 1.00 62.22 95 ARG A C 1
ATOM 799 O O . ARG A 1 95 ? 17.131 -10.546 -15.757 1.00 62.22 95 ARG A O 1
ATOM 806 N N . ARG A 1 96 ? 15.308 -9.474 -16.521 1.00 57.72 96 ARG A N 1
ATOM 807 C CA . ARG A 1 96 ? 15.182 -8.553 -15.375 1.00 57.72 96 ARG A CA 1
ATOM 808 C C . ARG A 1 96 ? 14.507 -9.220 -14.178 1.00 57.72 96 ARG A C 1
ATOM 810 O O . ARG A 1 96 ? 14.944 -9.028 -13.046 1.00 57.72 96 ARG A O 1
ATOM 817 N N . ILE A 1 97 ? 13.471 -10.023 -14.422 1.00 52.12 97 ILE A N 1
ATOM 818 C CA . ILE A 1 97 ? 12.746 -10.717 -13.363 1.00 52.12 97 ILE A CA 1
ATOM 819 C C . ILE A 1 97 ? 13.605 -11.901 -12.858 1.00 52.12 97 ILE A C 1
ATOM 821 O O . ILE A 1 97 ? 13.666 -12.079 -11.655 1.00 52.12 97 ILE A O 1
ATOM 825 N N . ALA A 1 98 ? 14.413 -12.618 -13.662 1.00 48.78 98 ALA A N 1
ATOM 826 C CA . ALA A 1 98 ? 15.289 -13.708 -13.162 1.00 48.78 98 ALA A CA 1
ATOM 827 C C . ALA A 1 98 ? 16.310 -13.299 -12.078 1.00 48.78 98 ALA A C 1
ATOM 829 O O . ALA A 1 98 ? 16.731 -14.145 -11.294 1.00 48.78 98 ALA A O 1
ATOM 830 N N . VAL A 1 99 ? 16.666 -12.016 -11.973 1.00 48.84 99 VAL A N 1
ATOM 831 C CA . VAL A 1 99 ? 17.522 -11.489 -10.888 1.00 48.84 99 VAL A CA 1
ATOM 832 C C . VAL A 1 99 ? 16.736 -11.282 -9.577 1.00 48.84 99 VAL A C 1
ATOM 834 O O . VAL A 1 99 ? 17.319 -11.1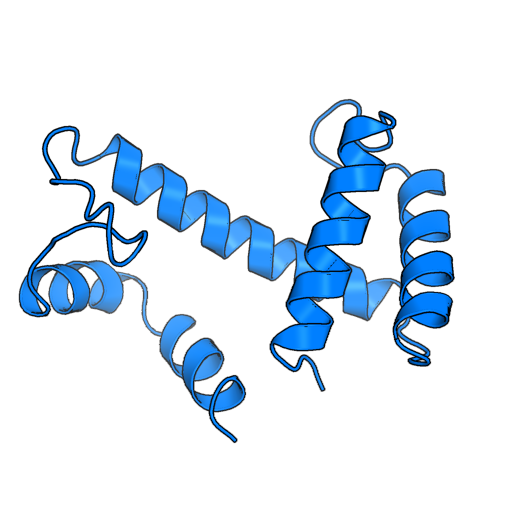67 -8.502 1.00 48.84 99 VAL A O 1
ATOM 837 N N . HIS A 1 100 ? 15.402 -11.298 -9.645 1.00 51.53 100 HIS A N 1
ATOM 838 C CA . HIS A 1 100 ? 14.479 -11.044 -8.536 1.00 51.53 100 HIS A CA 1
ATOM 839 C C . HIS A 1 100 ? 13.386 -12.136 -8.352 1.00 51.53 100 HIS A C 1
ATOM 841 O O . HIS A 1 100 ? 12.570 -12.032 -7.433 1.00 51.53 100 HIS A O 1
ATOM 847 N N . ILE A 1 101 ? 13.365 -13.209 -9.164 1.00 45.03 101 ILE A N 1
ATOM 848 C CA . ILE A 1 101 ? 12.433 -14.357 -9.063 1.00 45.03 101 ILE A CA 1
ATOM 849 C C . ILE A 1 101 ? 13.001 -15.410 -8.114 1.00 45.03 101 ILE A C 1
ATOM 851 O O . ILE A 1 101 ? 13.517 -16.445 -8.522 1.00 45.03 101 ILE A O 1
ATOM 855 N N . LEU A 1 102 ? 12.808 -15.186 -6.825 1.00 40.47 102 LEU A N 1
ATOM 856 C CA . LEU A 1 102 ? 12.269 -16.264 -5.992 1.00 40.47 102 LEU A CA 1
ATOM 857 C C . LEU A 1 102 ? 10.917 -15.860 -5.379 1.00 40.47 102 LEU A C 1
ATOM 859 O O . LEU A 1 102 ? 10.117 -16.731 -5.064 1.00 40.47 102 LEU A O 1
ATOM 863 N N . ASP A 1 103 ? 10.591 -14.560 -5.337 1.00 48.59 103 ASP A N 1
ATOM 864 C CA . ASP A 1 103 ? 9.306 -14.067 -4.820 1.00 48.59 103 ASP A CA 1
ATOM 865 C C . ASP A 1 103 ? 8.195 -13.956 -5.889 1.00 48.59 103 ASP A C 1
ATOM 867 O O . ASP A 1 103 ? 7.014 -14.030 -5.559 1.00 48.59 103 ASP A O 1
ATOM 871 N N . PHE A 1 104 ? 8.529 -13.814 -7.180 1.00 42.12 104 PHE A N 1
ATOM 872 C CA . PHE A 1 104 ? 7.519 -13.610 -8.238 1.00 42.12 104 PHE A CA 1
ATOM 873 C C . PHE A 1 104 ? 6.792 -14.889 -8.679 1.00 42.12 104 PHE A C 1
ATOM 875 O O . PHE A 1 104 ? 5.621 -14.823 -9.040 1.00 42.12 104 PHE A O 1
ATOM 882 N N . HIS A 1 105 ? 7.444 -16.056 -8.627 1.00 42.09 105 HIS A N 1
ATOM 883 C CA . HIS A 1 105 ? 6.817 -17.317 -9.046 1.00 42.09 105 HIS A CA 1
ATOM 884 C C . HIS A 1 105 ? 5.747 -17.790 -8.048 1.00 42.09 105 HIS A C 1
ATOM 886 O O . HIS A 1 105 ? 4.720 -18.320 -8.456 1.00 42.09 105 HIS A O 1
ATOM 892 N N . LEU A 1 106 ? 5.930 -17.505 -6.754 1.00 40.22 106 LEU A N 1
ATOM 893 C CA . LEU A 1 106 ? 4.911 -17.764 -5.733 1.00 40.22 106 LEU A CA 1
ATOM 894 C C . LEU A 1 106 ? 3.735 -16.777 -5.830 1.00 40.22 106 LEU A C 1
ATOM 896 O O . LEU A 1 106 ? 2.595 -17.165 -5.616 1.00 40.22 106 LEU A O 1
ATOM 900 N N . LEU A 1 107 ? 3.985 -15.521 -6.223 1.00 42.22 107 LEU A N 1
ATOM 901 C CA . LEU A 1 107 ? 2.930 -14.511 -6.388 1.00 42.22 107 LEU A CA 1
ATOM 902 C C . LEU A 1 107 ? 2.049 -14.718 -7.631 1.00 42.22 107 LEU A C 1
ATOM 904 O O . LEU A 1 107 ? 0.930 -14.210 -7.647 1.00 42.22 107 LEU A O 1
ATOM 908 N N . PHE A 1 108 ? 2.531 -15.431 -8.654 1.00 38.53 108 PHE A N 1
ATOM 909 C CA . PHE A 1 108 ? 1.767 -15.683 -9.883 1.00 38.53 108 PHE A CA 1
ATOM 910 C C . PHE A 1 108 ? 0.964 -16.991 -9.836 1.00 38.53 108 PHE A C 1
ATOM 912 O O . PHE A 1 108 ? -0.112 -17.054 -10.416 1.00 38.53 108 PHE A O 1
ATOM 919 N N . ILE A 1 109 ? 1.434 -18.012 -9.107 1.00 39.75 109 ILE A N 1
ATOM 920 C CA . ILE A 1 109 ? 0.702 -19.284 -8.958 1.00 39.75 109 ILE A CA 1
ATOM 921 C C . ILE A 1 109 ? -0.542 -19.126 -8.061 1.00 39.75 109 ILE A C 1
ATOM 923 O O . ILE A 1 109 ? -1.552 -19.768 -8.320 1.00 39.75 109 ILE A O 1
ATOM 927 N N . ASP A 1 110 ? -0.531 -18.218 -7.079 1.00 41.84 110 ASP A N 1
ATOM 928 C CA . ASP A 1 110 ? -1.712 -17.921 -6.243 1.00 41.84 110 ASP A CA 1
ATOM 929 C C . ASP A 1 110 ? -2.747 -16.990 -6.925 1.00 41.84 110 ASP A C 1
ATOM 931 O O . ASP A 1 110 ? -3.789 -16.693 -6.337 1.00 41.84 110 ASP A O 1
ATOM 935 N N . PHE A 1 111 ? -2.458 -16.470 -8.126 1.00 35.34 111 PHE A N 1
ATOM 936 C CA . PHE A 1 111 ? -3.360 -15.583 -8.880 1.00 35.34 111 PHE A CA 1
ATOM 937 C C . PHE A 1 111 ? -4.150 -16.322 -9.975 1.00 35.34 111 PHE A C 1
ATOM 939 O O . PHE A 1 111 ? -5.066 -15.735 -10.546 1.00 35.34 111 PHE A O 1
ATOM 946 N N . ASP A 1 112 ? -3.844 -17.599 -10.231 1.00 36.59 112 ASP A N 1
ATOM 947 C CA . ASP A 1 112 ? -4.483 -18.408 -11.281 1.00 36.59 112 ASP A CA 1
ATOM 948 C C . ASP A 1 112 ? -4.926 -19.803 -10.783 1.00 36.59 112 ASP A C 1
ATOM 950 O O . ASP A 1 112 ? -4.721 -20.822 -11.448 1.00 36.59 112 ASP A O 1
ATOM 954 N N . MET A 1 113 ? -5.533 -19.867 -9.587 1.00 33.28 113 MET A N 1
ATOM 955 C CA . MET A 1 113 ? -6.340 -21.023 -9.160 1.00 33.28 113 MET A CA 1
ATOM 956 C C . MET A 1 113 ? -7.441 -20.658 -8.163 1.00 33.28 113 MET A C 1
ATOM 958 O O . MET A 1 113 ? -7.168 -19.864 -7.234 1.00 33.28 113 MET A O 1
#

Secondary structure (DSSP, 8-state):
---HHHHHHHHHHHHHHHHTTS-SSSS--HHHHHHHHHHHHHHH-----HHHHHHHHHHHHHHHHHHHHHHHH-TTPPEETTTTEE---HHHHHHHHTTTTTSHHHHHHTT--

pLDDT: mean 73.86, std 18.94, range [33.28, 95.75]